Protein AF-A0A1B6KMF1-F1 (afdb_monomer_lite)

Structure (mmCIF, N/CA/C/O backbone):
data_AF-A0A1B6KMF1-F1
#
_entry.id   AF-A0A1B6KMF1-F1
#
loop_
_atom_site.group_PDB
_atom_site.id
_atom_site.type_symbol
_atom_site.label_atom_id
_atom_site.label_alt_id
_atom_site.label_comp_id
_atom_site.label_asym_id
_atom_site.label_entity_id
_atom_site.label_seq_id
_atom_site.pdbx_PDB_ins_code
_atom_site.Cartn_x
_atom_site.Cartn_y
_atom_site.Cartn_z
_atom_site.occupancy
_atom_site.B_iso_or_equiv
_atom_site.auth_seq_id
_atom_site.auth_comp_id
_atom_site.auth_asym_id
_atom_site.auth_atom_id
_atom_site.pdbx_PDB_model_num
ATOM 1 N N . VAL A 1 1 ? 32.351 -8.763 -18.873 1.00 31.25 1 VAL A N 1
ATOM 2 C CA . VAL A 1 1 ? 32.334 -8.676 -17.397 1.00 31.25 1 VAL A CA 1
ATOM 3 C C . VAL A 1 1 ? 31.159 -7.808 -16.990 1.00 31.25 1 VAL A C 1
ATOM 5 O O . VAL A 1 1 ? 31.191 -6.626 -17.305 1.00 31.25 1 VAL A O 1
ATOM 8 N N . PRO A 1 2 ? 30.086 -8.372 -16.421 1.00 36.06 2 PRO A N 1
ATOM 9 C CA . PRO A 1 2 ? 29.029 -7.570 -15.818 1.00 36.06 2 PRO A CA 1
ATOM 10 C C . PRO A 1 2 ? 29.584 -6.984 -14.517 1.00 36.06 2 PRO A C 1
ATOM 12 O O . PRO A 1 2 ? 29.980 -7.738 -13.633 1.00 36.06 2 PRO A O 1
ATOM 15 N N . GLY A 1 3 ? 29.716 -5.661 -14.474 1.00 36.88 3 GLY A N 1
ATOM 16 C CA . GLY A 1 3 ? 30.215 -4.925 -13.320 1.00 36.88 3 GLY A CA 1
ATOM 17 C C . GLY A 1 3 ? 29.083 -4.609 -12.353 1.00 36.88 3 GLY A C 1
ATOM 18 O O . GLY A 1 3 ? 28.141 -3.913 -12.716 1.00 36.88 3 GLY A O 1
ATOM 19 N N . ASP A 1 4 ? 29.199 -5.189 -11.165 1.00 42.03 4 ASP A N 1
ATOM 20 C CA . ASP A 1 4 ? 28.743 -4.750 -9.846 1.00 42.03 4 ASP A CA 1
ATOM 21 C C . ASP A 1 4 ? 27.770 -3.561 -9.799 1.00 42.03 4 ASP A C 1
ATOM 23 O O . ASP A 1 4 ? 28.150 -2.395 -9.920 1.00 42.03 4 ASP A O 1
ATOM 27 N N . GLY A 1 5 ? 26.503 -3.878 -9.516 1.00 47.50 5 GLY A N 1
ATOM 28 C CA . GLY A 1 5 ? 25.451 -2.925 -9.166 1.00 47.50 5 GLY A CA 1
ATOM 29 C C . GLY A 1 5 ? 25.690 -2.268 -7.806 1.00 47.50 5 GLY A C 1
ATOM 30 O O . GLY A 1 5 ? 24.985 -2.554 -6.838 1.00 47.50 5 GLY A O 1
ATOM 31 N N . GLN A 1 6 ? 26.681 -1.381 -7.718 1.00 40.12 6 GLN A N 1
ATOM 32 C CA . GLN A 1 6 ? 26.845 -0.534 -6.543 1.00 40.12 6 GLN A CA 1
ATOM 33 C C . GLN A 1 6 ? 25.711 0.487 -6.472 1.00 40.12 6 GLN A C 1
ATOM 35 O O . GLN A 1 6 ? 25.529 1.329 -7.351 1.00 40.12 6 GLN A O 1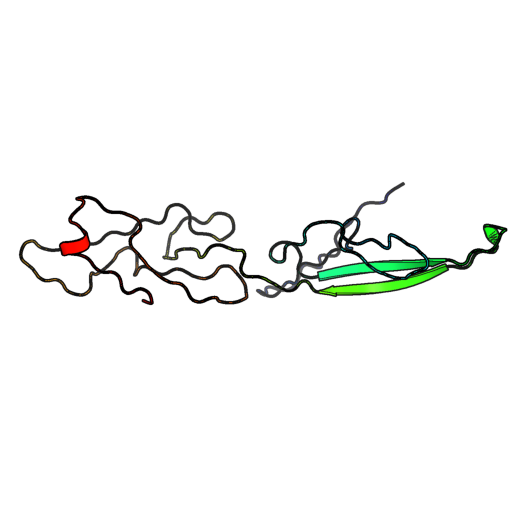
ATOM 40 N N . GLY A 1 7 ? 24.942 0.361 -5.392 1.00 44.56 7 GLY A N 1
ATOM 41 C CA . GLY A 1 7 ? 23.792 1.184 -5.085 1.00 44.56 7 GLY A CA 1
ATOM 42 C C . GLY A 1 7 ? 24.141 2.663 -4.993 1.00 44.56 7 GLY A C 1
ATOM 43 O O . GLY A 1 7 ? 25.006 3.082 -4.226 1.00 44.56 7 GLY A O 1
ATOM 44 N N . LEU A 1 8 ? 23.377 3.469 -5.722 1.00 47.41 8 LEU A N 1
ATOM 45 C CA . LEU A 1 8 ? 23.278 4.903 -5.492 1.00 47.41 8 LEU A CA 1
ATOM 46 C C . LEU A 1 8 ? 22.212 5.149 -4.420 1.00 47.41 8 LEU A C 1
ATOM 48 O O . LEU A 1 8 ? 21.114 5.624 -4.691 1.00 47.41 8 LEU A O 1
ATOM 52 N N . GLY A 1 9 ? 22.538 4.768 -3.186 1.00 42.69 9 GLY A N 1
ATOM 53 C CA . GLY A 1 9 ? 21.818 5.187 -1.992 1.00 42.69 9 GLY A CA 1
ATOM 54 C C . GLY A 1 9 ? 22.674 6.183 -1.228 1.00 42.69 9 GLY A C 1
ATOM 55 O O . GLY A 1 9 ? 23.453 5.779 -0.372 1.00 42.69 9 GLY A O 1
ATOM 56 N N . THR A 1 10 ? 22.558 7.475 -1.534 1.00 44.16 10 THR A N 1
ATOM 57 C CA . THR A 1 10 ? 23.100 8.519 -0.660 1.00 44.16 10 THR A CA 1
ATOM 58 C C . THR A 1 10 ? 22.247 8.551 0.602 1.00 44.16 10 THR A C 1
ATOM 60 O O . THR A 1 10 ? 21.119 9.044 0.589 1.00 44.16 10 THR A O 1
ATOM 63 N N . ASP A 1 11 ? 22.762 7.963 1.675 1.00 58.12 11 ASP A N 1
ATOM 64 C CA . ASP A 1 11 ? 22.269 8.208 3.022 1.00 58.12 11 ASP A CA 1
ATOM 65 C C . ASP A 1 11 ? 22.582 9.664 3.381 1.00 58.12 11 ASP A C 1
ATOM 67 O O . ASP A 1 11 ? 23.723 10.081 3.192 1.00 58.12 11 ASP A O 1
ATOM 71 N N . GLN A 1 12 ? 21.552 10.419 3.785 1.00 46.66 12 GLN A N 1
ATOM 72 C CA . GLN A 1 12 ? 21.532 11.607 4.663 1.00 46.66 12 GLN A CA 1
ATOM 73 C C . GLN A 1 12 ? 20.174 12.310 4.480 1.00 46.66 12 GLN A C 1
ATOM 75 O O . GLN A 1 12 ? 20.020 13.241 3.690 1.00 46.66 12 GLN A O 1
ATOM 80 N N . GLY A 1 13 ? 19.161 11.833 5.208 1.00 37.19 13 GLY A N 1
ATOM 81 C CA . GLY A 1 13 ? 17.847 12.470 5.267 1.00 37.19 13 GLY A CA 1
ATOM 82 C C . GLY A 1 13 ? 16.817 11.592 5.964 1.00 37.19 13 GLY A C 1
ATOM 83 O O . GLY A 1 13 ? 16.180 10.754 5.335 1.00 37.19 13 GLY A O 1
ATOM 84 N N . VAL A 1 14 ? 16.641 11.792 7.271 1.00 50.12 14 VAL A N 1
ATOM 85 C CA . VAL A 1 14 ? 15.507 11.251 8.030 1.00 50.12 14 VAL A CA 1
ATOM 86 C C . VAL A 1 14 ? 14.227 11.850 7.441 1.00 50.12 14 VAL A C 1
ATOM 88 O O . VAL A 1 14 ? 13.897 13.005 7.695 1.00 50.12 14 VAL A O 1
ATOM 91 N N . GLY A 1 15 ? 13.525 11.083 6.610 1.00 38.81 15 GLY A N 1
ATOM 92 C CA . GLY A 1 15 ? 12.264 11.486 6.001 1.00 38.81 15 GLY A CA 1
ATOM 93 C C . GLY A 1 15 ? 11.501 10.266 5.500 1.00 38.81 15 GLY A C 1
ATOM 94 O O . GLY A 1 15 ? 12.041 9.463 4.746 1.00 38.81 15 GLY A O 1
ATOM 95 N N . ARG A 1 16 ? 10.232 10.143 5.905 1.00 50.06 16 ARG A N 1
ATOM 96 C CA . ARG A 1 16 ? 9.245 9.120 5.495 1.00 50.06 16 ARG A CA 1
ATOM 97 C C . ARG A 1 16 ? 8.864 9.185 3.998 1.00 50.06 16 ARG A C 1
ATOM 99 O O . ARG A 1 16 ? 7.727 8.929 3.644 1.00 50.06 16 ARG A O 1
ATOM 106 N N . ASN A 1 17 ? 9.779 9.598 3.124 1.00 50.56 17 ASN A N 1
ATOM 107 C CA . ASN A 1 17 ? 9.478 9.923 1.729 1.00 50.56 17 ASN A CA 1
ATOM 108 C C . ASN A 1 17 ? 10.595 9.492 0.769 1.00 50.56 17 ASN A C 1
ATOM 110 O O . ASN A 1 17 ? 10.898 10.167 -0.218 1.00 50.56 17 ASN A O 1
ATOM 114 N N . ARG A 1 18 ? 11.279 8.392 1.093 1.00 70.75 18 ARG A N 1
ATOM 115 C CA . ARG A 1 18 ? 12.334 7.856 0.238 1.00 70.75 18 ARG A CA 1
ATOM 116 C C . ARG A 1 18 ? 11.688 7.019 -0.862 1.00 70.75 18 ARG A C 1
ATOM 118 O O . ARG A 1 18 ? 11.227 5.920 -0.599 1.00 70.75 18 ARG A O 1
ATOM 125 N N . ILE A 1 19 ? 11.669 7.561 -2.080 1.00 83.88 19 ILE A N 1
ATOM 126 C CA . ILE A 1 19 ? 11.220 6.823 -3.263 1.00 83.88 19 ILE A CA 1
ATOM 127 C C . ILE A 1 19 ? 12.234 5.717 -3.561 1.00 83.88 19 ILE A C 1
ATOM 129 O O . ILE A 1 19 ? 13.420 6.009 -3.749 1.00 83.88 19 ILE A O 1
ATOM 133 N N . ASN A 1 20 ? 11.779 4.469 -3.641 1.00 92.62 20 ASN A N 1
ATOM 134 C CA . ASN A 1 20 ? 12.622 3.353 -4.069 1.00 92.62 20 ASN A CA 1
ATOM 135 C C . ASN A 1 20 ? 12.793 3.377 -5.596 1.00 92.62 20 ASN A C 1
ATOM 137 O O . ASN A 1 20 ? 11.813 3.298 -6.339 1.00 92.62 20 ASN A O 1
ATOM 141 N N . VAL A 1 21 ? 14.044 3.510 -6.060 1.00 93.50 21 VAL A N 1
ATOM 142 C CA . VAL A 1 21 ? 14.396 3.655 -7.483 1.00 93.50 21 VAL A CA 1
ATOM 143 C C . VAL A 1 21 ? 15.293 2.505 -7.953 1.00 93.50 21 VAL A C 1
ATOM 145 O O . VAL A 1 21 ? 16.270 2.186 -7.277 1.00 93.50 21 VAL A O 1
ATOM 148 N N . ALA A 1 22 ? 15.013 1.931 -9.128 1.00 94.44 22 ALA A N 1
ATOM 149 C CA . ALA A 1 22 ? 15.838 0.894 -9.769 1.00 94.44 22 ALA A CA 1
ATOM 150 C C . ALA A 1 22 ? 16.079 1.155 -11.274 1.00 94.44 22 ALA A C 1
ATOM 152 O O . ALA A 1 22 ? 15.465 2.035 -11.869 1.00 94.44 22 ALA A O 1
ATOM 153 N N . ASP A 1 23 ? 16.973 0.397 -11.917 1.00 92.50 23 ASP A N 1
ATOM 154 C CA . ASP A 1 23 ? 17.354 0.564 -13.338 1.00 92.50 23 ASP A CA 1
ATOM 155 C C . ASP A 1 23 ? 16.384 -0.100 -14.342 1.00 92.50 23 ASP A C 1
ATOM 157 O O . ASP A 1 23 ? 16.413 0.175 -15.542 1.00 92.50 23 ASP A O 1
ATOM 161 N N . GLY A 1 24 ? 15.502 -0.975 -13.855 1.00 91.75 24 GLY A N 1
ATOM 162 C CA . GLY A 1 24 ? 14.481 -1.664 -14.649 1.00 91.75 24 GLY A CA 1
ATOM 163 C C . GLY A 1 24 ? 15.018 -2.821 -15.487 1.00 91.75 24 GLY A C 1
ATOM 164 O O . GLY A 1 24 ? 14.288 -3.341 -16.341 1.00 91.75 24 GLY A O 1
ATOM 165 N N . ALA A 1 25 ? 16.259 -3.258 -15.248 1.00 91.38 25 ALA A N 1
ATOM 166 C CA . ALA A 1 25 ? 16.869 -4.368 -15.967 1.00 91.38 25 ALA A CA 1
ATOM 167 C C . ALA A 1 25 ? 16.017 -5.643 -15.832 1.00 91.38 25 ALA A C 1
ATOM 169 O O . ALA A 1 25 ? 15.749 -6.140 -14.740 1.00 91.38 25 ALA A O 1
ATOM 170 N N . GLY A 1 26 ? 15.551 -6.173 -16.967 1.00 91.94 26 GLY A N 1
ATOM 171 C CA . GLY A 1 26 ? 14.706 -7.370 -17.019 1.00 91.94 26 GLY A CA 1
ATOM 172 C C . GLY A 1 26 ? 13.226 -7.159 -16.672 1.00 91.94 26 GLY A C 1
ATOM 173 O O . GLY A 1 26 ? 12.449 -8.094 -16.876 1.00 91.94 26 GLY A O 1
ATOM 174 N N . PHE A 1 27 ? 12.827 -5.970 -16.205 1.00 96.44 27 PHE A N 1
ATOM 175 C CA . PHE A 1 27 ? 11.426 -5.580 -15.983 1.00 96.44 27 PHE A CA 1
ATOM 176 C C . PHE A 1 27 ? 10.795 -4.952 -17.222 1.00 96.44 27 PHE A C 1
ATOM 178 O O . PHE A 1 27 ? 9.608 -5.148 -17.465 1.00 96.44 27 PHE A O 1
ATOM 185 N N . PHE A 1 28 ? 11.589 -4.248 -18.029 1.00 96.69 28 PHE A N 1
ATOM 186 C CA . PHE A 1 28 ? 11.136 -3.603 -19.259 1.00 96.69 28 PHE A CA 1
ATOM 187 C C . PHE A 1 28 ? 11.897 -4.142 -20.467 1.00 96.69 28 PHE A C 1
ATOM 189 O O . PHE A 1 28 ? 13.074 -4.494 -20.374 1.00 96.69 28 PHE A O 1
ATOM 196 N N . ALA A 1 29 ? 11.220 -4.202 -21.610 1.00 94.75 29 ALA A N 1
ATOM 197 C CA . ALA A 1 29 ? 11.790 -4.676 -22.866 1.00 94.75 29 ALA A CA 1
ATOM 198 C C . ALA A 1 29 ? 11.253 -3.883 -24.061 1.00 94.75 29 ALA A C 1
ATOM 200 O O . ALA A 1 29 ? 10.152 -3.344 -24.015 1.00 94.75 29 ALA A O 1
ATOM 201 N N . ILE A 1 30 ? 12.023 -3.856 -25.151 1.00 93.44 30 ILE A N 1
ATOM 202 C CA . ILE A 1 30 ? 11.558 -3.437 -26.478 1.00 93.44 30 ILE A CA 1
ATOM 203 C C . ILE A 1 30 ? 11.666 -4.667 -27.378 1.00 93.44 30 ILE A C 1
ATOM 205 O O . ILE A 1 30 ? 12.729 -4.955 -27.929 1.00 93.44 30 ILE A O 1
ATOM 209 N N . ASN A 1 31 ? 10.575 -5.427 -27.490 1.00 89.75 31 ASN A N 1
ATOM 210 C CA . ASN A 1 31 ? 10.586 -6.735 -28.163 1.00 89.75 31 ASN A CA 1
ATOM 211 C C . ASN A 1 31 ? 10.848 -6.624 -29.668 1.00 89.75 31 ASN A C 1
ATOM 213 O O . ASN A 1 31 ? 11.463 -7.500 -30.272 1.00 89.75 31 ASN A O 1
ATOM 217 N N . LEU A 1 32 ? 10.392 -5.529 -30.278 1.00 89.12 32 LEU A N 1
ATOM 218 C CA . LEU A 1 32 ? 10.578 -5.239 -31.693 1.00 89.12 32 LEU A CA 1
ATOM 219 C C . LEU A 1 32 ? 11.371 -3.927 -31.814 1.00 89.12 32 LEU A C 1
ATOM 221 O O . LEU A 1 32 ? 10.776 -2.852 -31.719 1.00 89.12 32 LEU A O 1
ATOM 225 N N . PRO A 1 33 ? 12.703 -3.983 -32.050 1.00 82.50 33 PRO A N 1
ATOM 226 C CA . PRO A 1 33 ? 13.613 -2.828 -31.967 1.00 82.50 33 PRO A CA 1
ATOM 227 C C . PRO A 1 33 ? 13.272 -1.644 -32.882 1.00 82.50 33 PRO A C 1
ATOM 229 O O . PRO A 1 33 ? 13.827 -0.564 -32.735 1.00 82.50 33 PRO A O 1
ATOM 232 N N . HIS A 1 34 ? 12.386 -1.850 -33.855 1.00 84.81 34 HIS A N 1
ATOM 233 C CA . HIS A 1 34 ? 11.938 -0.835 -34.808 1.00 84.81 34 HIS A CA 1
ATOM 234 C C . HIS A 1 34 ? 10.649 -0.125 -34.433 1.00 84.81 34 HIS A C 1
ATOM 236 O O . HIS A 1 34 ? 10.307 0.873 -35.057 1.00 84.81 34 HIS A O 1
ATOM 242 N N . GLN A 1 35 ? 9.901 -0.678 -33.486 1.00 88.19 35 GLN A N 1
ATOM 243 C CA . GLN A 1 35 ? 8.580 -0.171 -33.138 1.00 88.19 35 GLN A CA 1
ATOM 244 C C . GLN A 1 35 ? 8.647 0.804 -31.964 1.00 88.19 35 GLN A C 1
ATOM 246 O O . GLN A 1 35 ? 7.704 1.553 -31.749 1.00 88.19 35 GLN A O 1
ATOM 251 N N . GLY A 1 36 ? 9.749 0.792 -31.201 1.00 86.12 36 GLY A N 1
ATOM 252 C CA . GLY A 1 36 ? 9.930 1.657 -30.032 1.00 86.12 36 GLY A CA 1
ATOM 253 C C . GLY A 1 36 ? 8.945 1.376 -28.892 1.00 86.12 36 GLY A C 1
ATOM 254 O O . GLY A 1 36 ? 8.894 2.138 -27.932 1.00 86.12 36 GLY A O 1
ATOM 255 N N . GLN A 1 37 ? 8.161 0.298 -28.984 1.00 94.25 37 GLN A N 1
ATOM 256 C CA . GLN A 1 37 ? 7.188 -0.070 -27.968 1.00 94.25 37 GLN A CA 1
ATOM 257 C C . GLN A 1 37 ? 7.900 -0.704 -26.774 1.00 94.25 37 GLN A C 1
ATOM 259 O O . GLN A 1 37 ? 8.500 -1.773 -26.895 1.00 94.25 37 GLN A O 1
ATOM 264 N N . VAL A 1 38 ? 7.807 -0.039 -25.624 1.00 94.25 38 VAL A N 1
ATOM 265 C CA . VAL A 1 38 ? 8.267 -0.569 -24.341 1.00 94.25 38 VAL A CA 1
ATOM 266 C C . VAL A 1 38 ? 7.161 -1.433 -23.747 1.00 94.25 38 VAL A C 1
ATOM 268 O O . VAL A 1 38 ? 6.012 -1.008 -23.652 1.00 94.25 38 VAL A O 1
ATOM 271 N N . THR A 1 39 ? 7.509 -2.647 -23.344 1.00 95.44 39 THR A N 1
ATOM 272 C CA . THR A 1 39 ? 6.611 -3.598 -22.690 1.00 95.44 39 THR A CA 1
ATOM 273 C C . THR A 1 39 ? 7.117 -3.929 -21.297 1.00 95.44 39 THR A C 1
ATOM 275 O O . THR A 1 39 ? 8.326 -4.040 -21.086 1.00 95.44 39 THR A O 1
ATOM 278 N N . VAL A 1 40 ? 6.188 -4.156 -20.374 1.00 96.62 40 VAL A N 1
ATOM 279 C CA . VAL A 1 40 ? 6.474 -4.735 -19.062 1.00 96.62 40 VAL A CA 1
ATOM 280 C C . VAL A 1 40 ? 6.651 -6.245 -19.233 1.00 96.62 40 VAL A C 1
ATOM 282 O O . VAL A 1 40 ? 5.811 -6.906 -19.835 1.00 96.62 40 VAL A O 1
ATOM 285 N N . ASN A 1 41 ? 7.765 -6.780 -18.747 1.00 95.25 41 ASN A N 1
ATOM 286 C CA . ASN A 1 41 ? 8.166 -8.178 -18.917 1.00 95.25 41 ASN A CA 1
ATOM 287 C C . ASN A 1 41 ? 8.095 -8.986 -17.605 1.00 95.25 41 ASN A C 1
ATOM 289 O O . ASN A 1 41 ? 8.270 -10.203 -17.615 1.00 95.25 41 ASN A O 1
ATOM 293 N N . ARG A 1 42 ? 7.875 -8.315 -16.467 1.00 94.94 42 ARG A N 1
ATOM 294 C CA . ARG A 1 42 ? 7.732 -8.901 -15.123 1.00 94.94 42 ARG A CA 1
ATOM 295 C C . ARG A 1 42 ? 6.702 -8.112 -14.322 1.00 94.94 42 ARG A C 1
ATOM 297 O O . ARG A 1 42 ? 6.523 -6.930 -14.597 1.00 94.94 42 ARG A O 1
ATOM 304 N N . SER A 1 43 ? 6.069 -8.747 -13.337 1.00 95.44 43 SER A N 1
ATOM 305 C CA . SER A 1 43 ? 5.186 -8.047 -12.401 1.00 95.44 43 SER A CA 1
ATOM 306 C C . SER A 1 43 ? 5.928 -6.902 -11.709 1.00 95.44 43 SER A C 1
ATOM 308 O O . SER A 1 43 ? 7.121 -7.006 -11.410 1.00 95.44 43 SER A O 1
ATOM 310 N N . LEU A 1 44 ? 5.210 -5.804 -11.514 1.00 96.38 44 LEU A N 1
ATOM 311 C CA . LEU A 1 44 ? 5.665 -4.612 -10.812 1.00 96.38 44 LEU A CA 1
ATOM 312 C C . LEU A 1 44 ? 4.967 -4.598 -9.452 1.00 96.38 44 LEU A C 1
ATOM 314 O O . LEU A 1 44 ? 3.885 -5.161 -9.329 1.00 96.38 44 LEU A O 1
ATOM 318 N N . ASP A 1 45 ? 5.622 -4.009 -8.466 1.00 94.75 45 ASP A N 1
ATOM 319 C CA . ASP A 1 45 ? 5.236 -4.041 -7.056 1.00 94.75 45 ASP A CA 1
ATOM 320 C C . ASP A 1 45 ? 5.638 -2.673 -6.485 1.00 94.75 45 ASP A C 1
ATOM 322 O O . ASP A 1 45 ? 6.819 -2.292 -6.574 1.00 94.75 45 ASP A O 1
ATOM 326 N N . TYR A 1 46 ? 4.644 -1.894 -6.050 1.00 95.69 46 TYR A N 1
ATOM 327 C CA . TYR A 1 46 ? 4.824 -0.499 -5.651 1.00 95.69 46 TYR A CA 1
ATOM 328 C C . TYR A 1 46 ? 5.582 -0.406 -4.324 1.00 95.69 46 TYR A C 1
ATOM 330 O O . TYR A 1 46 ? 6.547 0.366 -4.226 1.00 95.69 46 TYR A O 1
ATOM 338 N N . GLU A 1 47 ? 5.238 -1.266 -3.370 1.00 93.12 47 GLU A N 1
ATOM 339 C CA . GLU A 1 47 ? 5.819 -1.407 -2.029 1.00 93.12 47 GLU A CA 1
ATOM 340 C C . GLU A 1 47 ? 7.320 -1.668 -2.149 1.00 93.12 47 GLU A C 1
ATOM 342 O O . GLU A 1 47 ? 8.146 -1.155 -1.381 1.00 93.12 47 GLU A O 1
ATOM 347 N N . ARG A 1 48 ? 7.707 -2.420 -3.183 1.00 93.06 48 ARG A N 1
ATOM 348 C CA . ARG A 1 48 ? 9.105 -2.726 -3.471 1.00 93.06 48 ARG A CA 1
ATOM 349 C C . ARG A 1 48 ? 9.814 -1.663 -4.300 1.00 93.06 48 ARG A C 1
ATOM 351 O O . ARG A 1 48 ? 10.984 -1.362 -4.035 1.00 93.06 48 ARG A O 1
ATOM 358 N N . THR A 1 49 ? 9.221 -1.147 -5.375 1.00 95.62 49 THR A N 1
ATOM 359 C CA . THR A 1 49 ? 9.893 -0.197 -6.281 1.00 95.62 49 THR A CA 1
ATOM 360 C C . THR A 1 49 ? 8.915 0.775 -6.928 1.00 95.62 49 THR A C 1
ATOM 362 O O . THR A 1 49 ? 8.195 0.452 -7.864 1.00 95.62 49 THR A O 1
ATOM 365 N N . GLN A 1 50 ? 9.004 2.036 -6.516 1.00 96.25 50 GLN A N 1
ATOM 366 C CA . GLN A 1 50 ? 8.084 3.094 -6.937 1.00 96.25 50 GLN A CA 1
ATOM 367 C C . GLN A 1 50 ? 8.521 3.788 -8.236 1.00 96.25 50 GLN A C 1
ATOM 369 O O . GLN A 1 50 ? 7.729 4.475 -8.890 1.00 96.25 50 GLN A O 1
ATOM 374 N N . ARG A 1 51 ? 9.793 3.652 -8.634 1.00 97.38 51 ARG A N 1
ATOM 375 C CA . ARG A 1 51 ? 10.317 4.270 -9.858 1.00 97.38 51 ARG A CA 1
ATOM 376 C C . ARG A 1 51 ? 11.405 3.434 -10.517 1.00 97.38 51 ARG A C 1
ATOM 378 O O . ARG A 1 51 ? 12.319 2.946 -9.863 1.00 97.38 51 ARG A O 1
ATOM 385 N N . TYR A 1 52 ? 11.375 3.389 -11.842 1.00 97.50 52 TYR A N 1
ATOM 386 C CA . TYR A 1 52 ? 12.457 2.848 -12.653 1.00 97.50 52 TYR A CA 1
ATOM 387 C C . TYR A 1 52 ? 13.067 3.915 -13.566 1.00 97.50 52 TYR A C 1
ATOM 389 O O . TYR A 1 52 ? 12.354 4.733 -14.148 1.00 97.50 52 TYR A O 1
ATOM 397 N N . LEU A 1 53 ? 14.392 3.899 -13.695 1.00 96.69 53 LEU A N 1
ATOM 398 C CA . LEU A 1 53 ? 15.171 4.735 -14.609 1.00 96.69 53 LEU A CA 1
ATOM 399 C C . LEU A 1 53 ? 15.799 3.844 -15.681 1.00 96.69 53 LEU A C 1
ATOM 401 O O . LEU A 1 53 ? 16.920 3.361 -15.538 1.00 96.69 53 LEU A O 1
ATOM 405 N N . VAL A 1 54 ? 15.056 3.617 -16.760 1.00 96.06 54 VAL A N 1
ATOM 406 C CA . VAL A 1 54 ? 15.434 2.676 -17.816 1.00 96.06 54 VAL A CA 1
ATOM 407 C C . VAL A 1 54 ? 16.318 3.376 -18.840 1.00 96.06 54 VAL A C 1
ATOM 409 O O . VAL A 1 54 ? 15.896 4.335 -19.484 1.00 96.06 54 VAL A O 1
ATOM 412 N N . THR A 1 55 ? 17.540 2.883 -19.031 1.00 95.00 55 THR A N 1
ATOM 413 C CA . THR A 1 55 ? 18.418 3.382 -20.099 1.00 95.00 55 THR A CA 1
ATOM 414 C C . THR A 1 55 ? 18.028 2.751 -21.431 1.00 95.00 55 THR A C 1
ATOM 416 O O . THR A 1 55 ? 18.060 1.532 -21.593 1.00 95.00 55 THR A O 1
ATOM 419 N N . VAL A 1 56 ? 17.691 3.589 -22.406 1.00 93.94 56 VAL A N 1
ATOM 420 C CA . VAL A 1 56 ? 17.363 3.189 -23.775 1.00 93.94 56 VAL A CA 1
ATOM 421 C C . VAL A 1 56 ? 18.536 3.542 -24.679 1.00 93.94 56 VAL A C 1
ATOM 423 O O . VAL A 1 56 ? 19.013 4.675 -24.671 1.00 93.94 56 VAL A O 1
ATOM 426 N N . VAL A 1 57 ? 18.988 2.573 -25.475 1.00 94.25 57 VAL A N 1
ATOM 427 C CA . VAL A 1 57 ? 20.062 2.751 -26.459 1.00 94.25 57 VAL A CA 1
ATOM 428 C C . VAL A 1 57 ? 19.476 2.620 -27.858 1.00 94.25 57 VAL A C 1
ATOM 430 O O . VAL A 1 57 ? 18.845 1.613 -28.178 1.00 94.25 57 VAL A O 1
ATOM 433 N N . ALA A 1 58 ? 19.707 3.621 -28.701 1.00 93.50 58 ALA A N 1
ATOM 434 C CA . ALA A 1 58 ? 19.414 3.557 -30.125 1.00 93.50 58 ALA A CA 1
ATOM 435 C C . ALA A 1 58 ? 20.730 3.450 -30.898 1.00 93.50 58 ALA A C 1
ATOM 437 O O . ALA A 1 58 ? 21.616 4.281 -30.717 1.00 93.50 58 ALA A O 1
ATOM 438 N N . THR A 1 59 ? 20.841 2.447 -31.768 1.00 93.56 59 THR A N 1
ATOM 439 C CA . THR A 1 59 ? 22.024 2.208 -32.608 1.00 93.56 59 THR A CA 1
ATOM 440 C C . THR A 1 59 ? 21.590 2.093 -34.061 1.00 93.56 59 THR A C 1
ATOM 442 O O . THR A 1 59 ? 20.596 1.421 -34.359 1.00 93.56 59 THR A O 1
ATOM 445 N N . ASP A 1 60 ? 22.319 2.734 -34.972 1.00 93.25 60 ASP A N 1
ATOM 446 C CA . ASP A 1 60 ? 22.060 2.582 -36.402 1.00 93.25 60 ASP A CA 1
ATOM 447 C C . ASP A 1 60 ? 22.425 1.173 -36.918 1.00 93.25 60 ASP A C 1
ATOM 449 O O . ASP A 1 60 ? 22.886 0.286 -36.190 1.00 93.25 60 ASP A O 1
ATOM 453 N N . ARG A 1 61 ? 22.165 0.942 -38.209 1.00 91.56 61 ARG A N 1
ATOM 454 C CA . ARG A 1 61 ? 22.364 -0.356 -38.869 1.00 91.56 6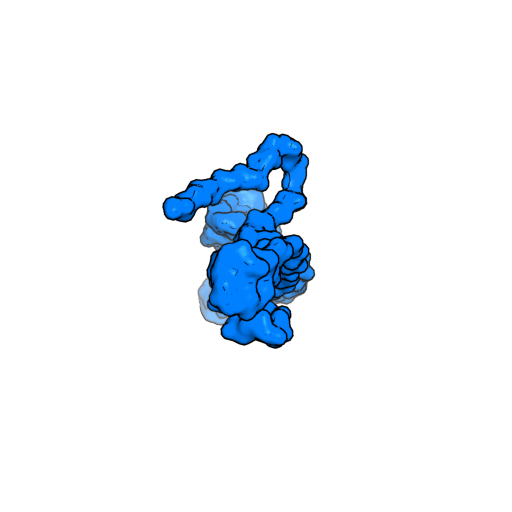1 ARG A CA 1
ATOM 455 C C . ARG A 1 61 ? 23.405 -0.316 -39.977 1.00 91.56 61 ARG A C 1
ATOM 457 O O . ARG A 1 61 ? 23.237 -1.010 -40.984 1.00 91.56 61 ARG A O 1
ATOM 464 N N . ALA A 1 62 ? 24.474 0.465 -39.815 1.00 94.25 62 ALA A N 1
ATOM 465 C CA . ALA A 1 62 ? 25.598 0.408 -40.745 1.00 94.25 62 ALA A CA 1
ATOM 466 C C . ALA A 1 62 ? 26.095 -1.044 -40.904 1.00 94.25 62 ALA A C 1
ATOM 468 O O . ALA A 1 62 ? 26.155 -1.822 -39.938 1.00 94.25 62 ALA A O 1
ATOM 469 N N . ARG A 1 63 ? 26.405 -1.432 -42.152 1.00 93.31 63 ARG A N 1
ATOM 470 C CA . ARG A 1 63 ? 26.858 -2.797 -42.484 1.00 93.31 63 ARG A CA 1
ATOM 471 C C . ARG A 1 63 ? 28.165 -3.119 -41.769 1.00 93.31 63 ARG A C 1
ATOM 473 O O . ARG A 1 63 ? 28.305 -4.205 -41.213 1.00 93.31 63 ARG A O 1
ATOM 480 N N . ASN A 1 64 ? 29.089 -2.164 -41.769 1.00 95.38 64 ASN A N 1
ATOM 481 C CA . ASN A 1 64 ? 30.315 -2.253 -41.005 1.00 95.38 64 ASN A CA 1
ATOM 482 C C . ASN A 1 64 ? 30.038 -1.876 -39.544 1.00 95.38 64 ASN A C 1
ATOM 484 O O . ASN A 1 64 ? 29.519 -0.799 -39.257 1.00 95.38 64 ASN A O 1
ATOM 488 N N . HIS A 1 65 ? 30.381 -2.764 -38.613 1.00 90.75 65 HIS A N 1
ATOM 489 C CA . HIS A 1 65 ? 30.142 -2.539 -37.188 1.00 90.75 65 HIS A CA 1
ATOM 490 C C . HIS A 1 65 ? 30.919 -1.334 -36.642 1.00 90.75 65 HIS A C 1
ATOM 492 O O . HIS A 1 65 ? 30.421 -0.672 -35.737 1.00 90.75 65 HIS A O 1
ATOM 498 N N . SER A 1 66 ? 32.097 -1.027 -37.197 1.00 93.94 66 SER A N 1
ATOM 499 C CA . SER A 1 66 ? 32.911 0.116 -36.761 1.00 93.94 66 SER A CA 1
ATOM 500 C C . SER A 1 66 ? 32.350 1.475 -37.184 1.00 93.94 66 SER A C 1
ATOM 502 O O . SER A 1 66 ? 32.815 2.496 -36.695 1.00 93.94 66 SER A O 1
ATOM 504 N N . GLU A 1 67 ? 31.387 1.499 -38.106 1.00 95.19 67 GLU A N 1
ATOM 505 C CA . GLU A 1 67 ? 30.745 2.721 -38.610 1.00 95.19 67 GLU A CA 1
ATOM 506 C C . GLU A 1 67 ? 29.402 3.002 -37.926 1.00 95.19 67 GLU A C 1
ATOM 508 O O . GLU A 1 67 ? 28.755 3.995 -38.245 1.00 95.19 67 GLU A O 1
ATOM 513 N N . ARG A 1 68 ? 28.959 2.129 -37.010 1.00 95.19 68 ARG A N 1
ATOM 514 C CA . ARG A 1 68 ? 27.680 2.307 -36.322 1.00 95.19 68 ARG A CA 1
ATOM 515 C C . ARG A 1 68 ? 27.772 3.397 -35.269 1.00 95.19 68 ARG A C 1
ATOM 517 O O . ARG A 1 68 ? 28.643 3.352 -34.400 1.00 95.19 68 ARG A O 1
ATOM 524 N N . PHE A 1 69 ? 26.803 4.299 -35.274 1.00 96.56 69 PHE A N 1
ATOM 525 C CA . PHE A 1 69 ? 26.595 5.269 -34.210 1.00 96.56 69 PHE A CA 1
ATOM 526 C C . PHE A 1 69 ? 25.527 4.794 -33.228 1.00 96.56 69 PHE A C 1
ATOM 528 O O . PHE A 1 69 ? 24.544 4.149 -33.604 1.00 96.56 69 PHE A O 1
ATOM 535 N N . SER A 1 70 ? 25.716 5.145 -31.956 1.00 96.31 70 SER A N 1
ATOM 536 C CA . SER A 1 70 ? 24.746 4.912 -30.889 1.00 96.31 70 SER A CA 1
ATOM 537 C C . SER A 1 70 ? 24.484 6.180 -30.087 1.00 96.31 70 SER A C 1
ATOM 539 O O . SER A 1 70 ? 25.396 6.974 -29.858 1.00 96.31 70 SER A O 1
ATOM 541 N N . THR A 1 71 ? 23.258 6.334 -29.603 1.00 96.56 71 THR A N 1
ATOM 542 C CA . THR A 1 71 ? 22.856 7.379 -28.658 1.00 96.56 71 THR A CA 1
ATOM 543 C C . THR A 1 71 ? 22.039 6.771 -27.523 1.00 96.56 71 THR A C 1
ATOM 545 O O . THR A 1 71 ? 21.429 5.711 -27.690 1.00 96.56 71 THR A O 1
ATOM 548 N N . THR A 1 72 ? 22.046 7.418 -26.360 1.00 97.00 72 THR A N 1
ATOM 549 C CA . THR A 1 72 ? 21.361 6.943 -25.158 1.00 97.00 72 THR A CA 1
ATOM 550 C 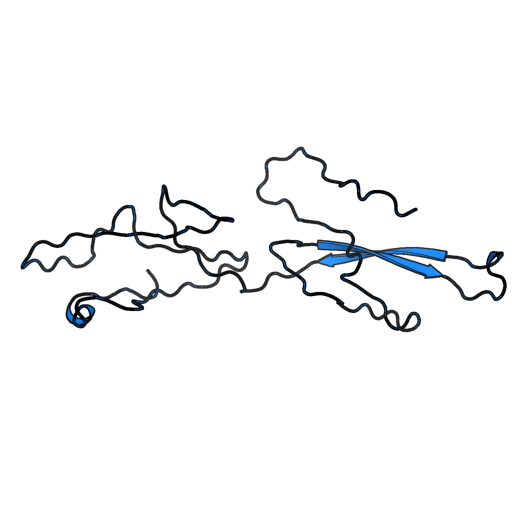C . THR A 1 72 ? 20.395 7.989 -24.621 1.00 97.00 72 THR A C 1
ATOM 552 O O . THR A 1 72 ? 20.601 9.193 -24.768 1.00 97.00 72 THR A O 1
ATOM 555 N N . THR A 1 73 ? 19.321 7.522 -23.993 1.00 95.94 73 THR A N 1
ATOM 556 C CA . THR A 1 73 ? 18.382 8.358 -23.241 1.00 95.94 73 THR A CA 1
ATOM 557 C C . THR A 1 73 ? 17.839 7.591 -22.037 1.00 95.94 73 THR A C 1
ATOM 559 O O . THR A 1 73 ? 17.933 6.363 -21.992 1.00 95.94 73 THR A O 1
ATOM 562 N N . THR A 1 74 ? 17.262 8.302 -21.072 1.00 96.81 74 THR A N 1
ATOM 563 C CA . THR A 1 74 ? 16.682 7.714 -19.859 1.00 96.81 74 THR A CA 1
ATOM 564 C C . THR A 1 74 ? 15.166 7.855 -19.885 1.00 96.81 74 THR A C 1
ATOM 566 O O . THR A 1 74 ? 14.636 8.963 -19.951 1.00 96.81 74 THR A O 1
ATOM 569 N N . LEU A 1 75 ? 14.467 6.727 -19.793 1.00 95.94 75 LEU A N 1
ATOM 570 C CA . LEU A 1 75 ? 13.027 6.653 -19.593 1.00 95.94 75 LEU A CA 1
ATOM 571 C C . LEU A 1 75 ? 12.725 6.531 -18.096 1.00 95.94 75 LEU A C 1
ATOM 573 O O . LEU A 1 75 ? 13.073 5.535 -17.463 1.00 95.94 75 LEU A O 1
ATOM 577 N N . THR A 1 76 ? 12.033 7.525 -17.547 1.00 97.38 76 THR A N 1
ATOM 578 C CA . THR A 1 76 ? 11.502 7.462 -16.182 1.00 97.38 76 THR A CA 1
ATOM 579 C C . THR A 1 76 ? 10.139 6.781 -16.194 1.00 97.38 76 THR A C 1
ATOM 581 O O . THR A 1 76 ? 9.191 7.307 -16.776 1.00 97.38 76 THR A O 1
ATOM 584 N N . VAL A 1 77 ? 10.027 5.644 -15.514 1.00 97.44 77 VAL A N 1
ATOM 585 C CA . VAL A 1 77 ? 8.764 4.930 -15.300 1.00 97.44 77 VAL A CA 1
ATOM 586 C C . VAL A 1 77 ? 8.374 5.085 -13.834 1.00 97.44 77 VAL A C 1
ATOM 588 O O . VAL A 1 77 ? 9.089 4.610 -12.957 1.00 97.44 77 VAL A O 1
ATOM 591 N N . ASN A 1 78 ? 7.264 5.768 -13.554 1.00 96.75 78 ASN A N 1
ATOM 592 C CA . ASN A 1 78 ? 6.703 5.835 -12.203 1.00 96.75 78 ASN A CA 1
ATOM 593 C C . ASN A 1 78 ? 5.672 4.719 -12.048 1.00 96.75 78 ASN A C 1
ATOM 595 O O . ASN A 1 78 ? 4.786 4.596 -12.896 1.00 96.75 78 ASN A O 1
ATOM 599 N N . ILE A 1 79 ? 5.799 3.928 -10.987 1.00 96.56 79 ILE A N 1
ATOM 600 C CA . ILE A 1 79 ? 4.811 2.909 -10.645 1.00 96.56 79 ILE A CA 1
ATOM 601 C C . ILE A 1 79 ? 3.675 3.603 -9.908 1.00 96.56 79 ILE A C 1
ATOM 603 O O . ILE A 1 79 ? 3.905 4.475 -9.067 1.00 96.56 79 ILE A O 1
ATOM 607 N N . ARG A 1 80 ? 2.450 3.269 -10.298 1.00 95.12 80 ARG A N 1
ATOM 608 C CA . ARG A 1 80 ? 1.251 3.711 -9.604 1.00 95.12 80 ARG A CA 1
ATOM 609 C C . ARG A 1 80 ? 0.883 2.614 -8.618 1.00 95.12 80 ARG A C 1
ATOM 611 O O . ARG A 1 80 ? 0.870 1.457 -9.020 1.00 95.12 80 ARG A O 1
ATOM 618 N N . ASP A 1 81 ? 0.621 3.028 -7.392 1.00 94.56 81 ASP A N 1
ATOM 619 C CA . ASP A 1 81 ? 0.114 2.154 -6.347 1.00 94.56 81 ASP A CA 1
ATOM 620 C C . ASP A 1 81 ? -1.273 1.595 -6.706 1.00 94.56 81 ASP A C 1
ATOM 622 O O . ASP A 1 81 ? -2.003 2.231 -7.487 1.00 94.56 81 ASP A O 1
ATOM 626 N N . ASP A 1 82 ? -1.621 0.439 -6.155 1.00 94.19 82 ASP A N 1
ATOM 627 C CA . ASP A 1 82 ? -2.928 -0.212 -6.296 1.00 94.19 82 ASP A CA 1
ATOM 628 C C . ASP A 1 82 ? -3.384 -0.779 -4.941 1.00 94.19 82 ASP A C 1
ATOM 630 O O . ASP A 1 82 ? -2.597 -0.835 -4.010 1.00 94.19 82 ASP A O 1
ATOM 634 N N . ASP A 1 83 ? -4.661 -1.139 -4.817 1.00 94.25 83 ASP A N 1
ATOM 635 C CA . ASP A 1 83 ? -5.242 -1.679 -3.571 1.00 94.25 83 ASP A CA 1
ATOM 636 C C . ASP A 1 83 ? -4.916 -3.182 -3.449 1.00 94.25 83 ASP A C 1
ATOM 638 O O . ASP A 1 83 ? -5.743 -4.034 -3.802 1.00 94.25 83 ASP A O 1
ATOM 642 N N . ASP A 1 84 ? -3.673 -3.511 -3.083 1.00 93.94 84 ASP A N 1
ATOM 643 C CA . ASP A 1 84 ? -3.159 -4.887 -3.048 1.00 93.94 84 ASP A CA 1
ATOM 644 C C . ASP A 1 84 ? -2.527 -5.328 -1.718 1.00 93.94 84 ASP A C 1
ATOM 646 O O . ASP A 1 84 ? -2.188 -6.513 -1.577 1.00 93.94 84 ASP A O 1
ATOM 650 N N . GLN A 1 85 ? -2.455 -4.440 -0.721 1.00 93.31 85 GLN A N 1
ATOM 651 C CA . GLN A 1 85 ? -2.092 -4.799 0.645 1.00 93.31 85 GLN A CA 1
ATOM 652 C C . GLN A 1 85 ? -3.331 -4.988 1.527 1.00 93.31 85 GLN A C 1
ATOM 654 O O . GLN A 1 85 ? -4.278 -4.208 1.535 1.00 93.31 85 GLN A O 1
ATOM 659 N N . ASP A 1 86 ? -3.308 -6.033 2.355 1.00 93.81 86 ASP A N 1
ATOM 660 C CA . ASP A 1 86 ? -4.365 -6.238 3.343 1.00 93.81 86 ASP A CA 1
ATOM 661 C C . ASP A 1 86 ? -4.297 -5.165 4.452 1.00 93.81 86 ASP A C 1
ATOM 663 O O . ASP A 1 86 ? -3.205 -4.828 4.929 1.00 93.81 86 ASP A O 1
ATOM 667 N N . PRO A 1 87 ? -5.445 -4.685 4.972 1.00 96.06 87 PRO A N 1
ATOM 668 C CA . PRO A 1 87 ? -5.450 -3.785 6.114 1.00 96.06 87 PRO A CA 1
ATOM 669 C C . PRO A 1 87 ? -4.883 -4.474 7.364 1.00 96.06 87 PRO A C 1
ATOM 671 O O . PRO A 1 87 ? -5.189 -5.631 7.664 1.00 96.06 87 PRO A O 1
ATOM 674 N N . SER A 1 88 ? -4.106 -3.738 8.158 1.00 96.50 88 SER A N 1
ATOM 675 C CA . SER A 1 88 ? -3.506 -4.235 9.401 1.00 96.50 88 SER A CA 1
ATOM 676 C C . SER A 1 88 ? -4.224 -3.678 10.619 1.00 96.50 88 SER A C 1
ATOM 678 O O . SER A 1 88 ? -4.379 -2.465 10.754 1.00 96.50 88 SER A O 1
ATOM 680 N N . PHE A 1 89 ? -4.562 -4.539 11.582 1.00 97.56 89 PHE A N 1
ATOM 681 C CA . PHE A 1 89 ? -4.947 -4.081 12.919 1.00 97.56 89 PHE A CA 1
ATOM 682 C C . PHE A 1 89 ? -3.810 -3.298 13.584 1.00 97.56 89 PHE A C 1
ATOM 684 O O . PHE A 1 89 ? -2.632 -3.526 13.301 1.00 97.56 89 PHE A O 1
ATOM 691 N N . ILE A 1 90 ? -4.156 -2.372 14.476 1.00 96.38 90 ILE A N 1
ATOM 692 C CA . ILE A 1 90 ? -3.190 -1.552 15.208 1.00 96.38 90 ILE A CA 1
ATOM 693 C C . ILE A 1 90 ? -3.581 -1.412 16.680 1.00 96.38 90 ILE A C 1
ATOM 695 O O . ILE A 1 90 ? -4.755 -1.280 17.025 1.00 96.38 90 ILE A O 1
ATOM 699 N N . TYR A 1 91 ? -2.572 -1.454 17.545 1.00 96.31 91 TYR A N 1
ATOM 700 C CA . TYR A 1 91 ? -2.619 -1.046 18.950 1.00 96.31 91 TYR A CA 1
ATOM 701 C C . TYR A 1 91 ? -1.188 -0.961 19.491 1.00 96.31 91 TYR A C 1
ATOM 703 O O . TYR A 1 91 ? -0.268 -1.606 18.965 1.00 96.31 91 TYR A O 1
ATOM 711 N N . GLN A 1 92 ? -0.967 -0.182 20.550 1.00 94.38 92 GLN A N 1
ATOM 712 C CA . GLN A 1 92 ? 0.351 -0.073 21.161 1.00 94.38 92 GLN A CA 1
ATOM 713 C C . GLN A 1 92 ? 0.836 -1.428 21.695 1.00 94.38 92 GLN A C 1
ATOM 715 O O . GLN A 1 92 ? 0.201 -2.061 22.535 1.00 94.38 92 GLN A O 1
ATOM 720 N N . GLY A 1 93 ? 2.019 -1.846 21.241 1.00 92.94 93 GLY A N 1
ATOM 721 C CA . GLY A 1 93 ? 2.649 -3.090 21.682 1.00 92.94 93 GLY A CA 1
ATOM 722 C C . GLY A 1 93 ? 2.300 -4.320 20.844 1.00 92.94 93 GLY A C 1
ATOM 723 O O . GLY A 1 93 ? 2.756 -5.406 21.198 1.00 92.94 93 GLY A O 1
ATOM 724 N N . CYS A 1 94 ? 1.560 -4.180 19.736 1.00 95.31 94 CYS A N 1
ATOM 725 C CA . CYS A 1 94 ? 1.468 -5.276 18.774 1.00 95.31 94 CYS A CA 1
ATOM 726 C C . CYS A 1 94 ? 2.854 -5.616 18.199 1.00 95.31 94 CYS A C 1
ATOM 728 O O . CYS A 1 94 ? 3.659 -4.730 17.898 1.00 95.31 94 CYS A O 1
ATOM 730 N N . MET A 1 95 ? 3.132 -6.909 18.040 1.00 95.69 95 MET A N 1
ATOM 731 C CA . MET A 1 95 ? 4.307 -7.374 17.311 1.00 95.69 95 MET A CA 1
ATOM 732 C C . MET A 1 95 ? 4.100 -7.128 15.817 1.00 95.69 95 MET A C 1
ATOM 734 O O . MET A 1 95 ? 3.049 -7.466 15.282 1.00 95.69 95 MET A O 1
ATOM 738 N N . LEU A 1 96 ? 5.101 -6.562 15.146 1.00 95.94 96 LEU A N 1
ATOM 739 C CA . LEU A 1 96 ? 5.032 -6.264 13.718 1.00 95.94 96 LEU A CA 1
ATOM 740 C C . LEU A 1 96 ? 5.910 -7.229 12.916 1.00 95.94 96 LEU A C 1
ATOM 742 O O . LEU A 1 96 ? 7.050 -7.493 13.305 1.00 95.94 96 LEU A O 1
ATOM 746 N N . LEU A 1 97 ? 5.403 -7.695 11.778 1.00 94.56 97 LEU A N 1
ATOM 747 C CA . LEU A 1 97 ? 6.159 -8.365 10.720 1.00 94.56 97 LEU A CA 1
ATOM 748 C C . LEU A 1 97 ? 5.906 -7.605 9.418 1.00 94.56 97 LEU A C 1
ATOM 750 O O . LEU A 1 97 ? 4.755 -7.408 9.045 1.00 94.56 97 LEU A O 1
ATOM 754 N N . ASP A 1 98 ? 6.974 -7.122 8.781 1.00 90.50 98 ASP A N 1
ATOM 755 C CA . ASP A 1 98 ? 6.901 -6.310 7.555 1.00 90.50 98 ASP A CA 1
ATOM 756 C C . ASP A 1 98 ? 5.930 -5.114 7.655 1.00 90.50 98 ASP A C 1
ATOM 758 O O . ASP A 1 98 ? 5.294 -4.706 6.694 1.00 90.50 98 ASP A O 1
ATOM 762 N N . GLY A 1 99 ? 5.825 -4.530 8.854 1.00 89.19 99 GLY A N 1
ATOM 763 C CA . GLY A 1 99 ? 4.951 -3.387 9.137 1.00 89.19 99 GLY A CA 1
ATOM 764 C C . GLY A 1 99 ? 3.523 -3.750 9.555 1.00 89.19 99 GLY A C 1
ATOM 765 O O . GLY A 1 99 ? 2.853 -2.895 10.130 1.00 89.19 99 GLY A O 1
ATOM 766 N N . SER A 1 100 ? 3.090 -4.999 9.365 1.00 94.44 100 SER A N 1
ATOM 767 C CA . SER A 1 100 ? 1.754 -5.480 9.735 1.00 94.44 100 SER A CA 1
ATOM 768 C C . SER A 1 100 ? 1.737 -6.138 11.117 1.00 94.44 100 SER A C 1
ATOM 770 O O . SER A 1 100 ? 2.684 -6.818 11.520 1.00 94.44 100 SER A O 1
ATOM 772 N N . CYS A 1 101 ? 0.660 -5.922 11.866 1.00 96.44 101 CYS A N 1
ATOM 773 C CA . CYS A 1 101 ? 0.448 -6.481 13.196 1.00 96.44 101 CYS A CA 1
ATOM 774 C C . CYS A 1 101 ? 0.158 -7.982 13.114 1.00 96.44 101 CYS A C 1
ATOM 776 O O . CYS A 1 101 ? -0.843 -8.411 12.539 1.00 96.44 101 CYS A O 1
ATOM 778 N N . ILE A 1 102 ? 1.023 -8.790 13.727 1.00 96.75 102 ILE A N 1
ATOM 779 C CA . ILE A 1 102 ? 0.873 -10.245 13.742 1.00 96.75 102 ILE A CA 1
ATOM 780 C C . ILE A 1 102 ? 0.104 -10.713 14.977 1.00 96.75 102 ILE A C 1
ATOM 782 O O . ILE A 1 102 ? 0.425 -10.345 16.106 1.00 96.75 102 ILE A O 1
ATOM 786 N N . ASN A 1 103 ? -0.878 -11.590 14.753 1.00 95.44 103 ASN A N 1
ATOM 787 C CA . ASN A 1 103 ? -1.730 -12.194 15.785 1.00 95.44 103 ASN A CA 1
ATOM 788 C C . ASN A 1 103 ? -2.352 -11.169 16.761 1.00 95.44 103 ASN A C 1
ATOM 790 O O . ASN A 1 103 ? -2.132 -11.277 17.970 1.00 95.44 103 ASN A O 1
ATOM 794 N N . PRO A 1 104 ? -3.116 -10.177 16.264 1.00 96.62 104 PRO A N 1
ATOM 795 C CA . PRO A 1 104 ? -3.790 -9.212 17.123 1.00 96.62 104 PRO A CA 1
ATOM 796 C C . PRO A 1 104 ? -4.784 -9.909 18.057 1.00 96.62 104 PRO A C 1
ATOM 798 O O . PRO A 1 104 ? -5.608 -10.711 17.615 1.00 96.62 104 PRO A O 1
ATOM 801 N N . GLU A 1 105 ? -4.743 -9.565 19.343 1.00 96.06 105 GLU A N 1
ATOM 802 C CA . GLU A 1 105 ? -5.672 -10.087 20.346 1.00 96.06 105 GLU A CA 1
ATOM 803 C C . GLU A 1 105 ? -6.295 -8.942 21.146 1.00 96.06 105 GLU A C 1
ATOM 805 O O . GLU A 1 105 ? -5.606 -8.059 21.658 1.00 96.06 105 GLU A O 1
ATOM 810 N N . TYR A 1 106 ? -7.622 -8.982 21.256 1.00 97.06 106 TYR A N 1
ATOM 811 C CA . TYR A 1 106 ? -8.423 -7.996 21.967 1.00 97.06 106 TYR A CA 1
ATOM 812 C C . TYR A 1 106 ? -9.289 -8.686 23.014 1.00 97.06 106 TYR A C 1
ATOM 814 O O . TYR A 1 106 ? -9.782 -9.796 22.805 1.00 97.06 106 TYR A O 1
ATOM 822 N N . TYR A 1 107 ? -9.526 -8.005 24.128 1.00 96.88 107 TYR A N 1
ATOM 823 C CA . TYR A 1 107 ? -10.357 -8.511 25.211 1.00 96.88 107 TYR A CA 1
ATOM 824 C C . TYR A 1 107 ? -11.274 -7.429 25.771 1.00 96.88 107 TYR A C 1
ATOM 826 O O . TYR A 1 107 ? -10.956 -6.240 25.783 1.00 96.88 107 TYR A O 1
ATOM 834 N N . ALA A 1 108 ? -12.427 -7.870 26.262 1.00 96.25 108 ALA A N 1
ATOM 835 C CA . ALA A 1 108 ? -13.407 -7.045 26.947 1.00 96.25 108 ALA A CA 1
ATOM 836 C C . ALA A 1 108 ? -14.082 -7.866 28.045 1.00 96.25 108 ALA A C 1
ATOM 838 O O . ALA A 1 108 ? -14.139 -9.095 27.977 1.00 96.25 108 ALA A O 1
ATOM 839 N N . THR A 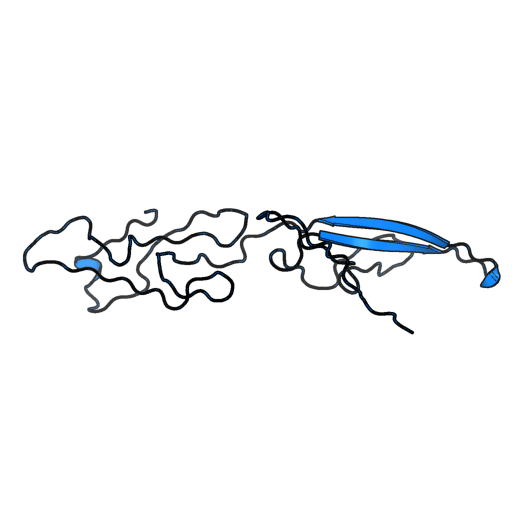1 109 ? -14.614 -7.188 29.056 1.00 94.44 109 THR A N 1
ATOM 840 C CA . THR A 1 109 ? -15.373 -7.822 30.136 1.00 94.44 109 THR A CA 1
ATOM 841 C C . THR A 1 109 ? -16.740 -7.169 30.265 1.00 94.44 109 THR A C 1
ATOM 843 O O . THR A 1 109 ? -16.894 -5.959 30.106 1.00 94.44 109 THR A O 1
ATOM 846 N N . VAL A 1 110 ? -17.755 -7.987 30.543 1.00 93.94 110 VAL A N 1
ATOM 847 C CA . VAL A 1 110 ? -19.135 -7.537 30.747 1.00 93.94 110 VAL A CA 1
ATOM 848 C C . VAL A 1 110 ? -19.649 -8.180 32.026 1.00 93.94 110 VAL A C 1
ATOM 850 O O . VAL A 1 110 ? -19.582 -9.398 32.194 1.00 93.94 110 VAL A O 1
ATOM 853 N N . SER A 1 111 ? -20.156 -7.360 32.943 1.00 93.88 111 SER A N 1
ATOM 854 C CA . SER A 1 111 ? -20.797 -7.851 34.159 1.00 93.88 111 SER A CA 1
ATOM 855 C C . SER A 1 111 ? -22.118 -8.541 33.827 1.00 93.88 111 SER A C 1
ATOM 857 O O . SER A 1 111 ? -22.939 -8.018 33.073 1.00 93.88 111 SER A O 1
ATOM 859 N N . SER A 1 112 ? -22.346 -9.707 34.428 1.00 93.38 112 SER A N 1
ATOM 860 C CA . SER A 1 112 ? -23.582 -10.469 34.240 1.00 93.38 112 SER A CA 1
ATOM 861 C C . SER A 1 112 ? -24.823 -9.629 34.558 1.00 93.38 112 SER A C 1
ATOM 863 O O . SER A 1 112 ? -24.882 -8.961 35.590 1.00 93.38 112 SER A O 1
ATOM 865 N N . GLY A 1 113 ? -25.831 -9.702 33.686 1.00 90.62 113 GLY A N 1
ATOM 866 C CA . GLY A 1 113 ? -27.106 -8.993 33.843 1.00 90.62 113 GLY A CA 1
ATOM 867 C C . GLY A 1 113 ? -27.057 -7.494 33.529 1.00 90.62 113 GLY A C 1
ATOM 868 O O . GLY A 1 113 ? -28.072 -6.820 33.687 1.00 90.62 113 GLY A O 1
ATOM 869 N N . VAL A 1 114 ? -25.913 -6.965 33.083 1.00 91.31 114 VAL A N 1
ATOM 870 C CA . VAL A 1 114 ? -25.757 -5.552 32.723 1.00 91.31 114 VAL A CA 1
ATOM 871 C C . VAL A 1 114 ? -25.794 -5.387 31.208 1.00 91.31 114 VAL A C 1
ATOM 873 O O . VAL A 1 114 ? -25.029 -6.020 30.483 1.00 91.31 114 VAL A O 1
ATOM 876 N N . LEU A 1 115 ? -26.645 -4.478 30.728 1.00 88.06 115 LEU A N 1
ATOM 877 C CA . LEU A 1 115 ? -26.599 -4.007 29.347 1.00 88.06 115 LEU A CA 1
ATOM 878 C C . LEU A 1 115 ? -25.486 -2.956 29.219 1.00 88.06 115 LEU A C 1
ATOM 880 O O . LEU A 1 115 ? -25.702 -1.781 29.502 1.00 88.06 115 LEU A O 1
ATOM 884 N N . ALA A 1 116 ? -24.283 -3.401 28.852 1.00 86.56 116 ALA A N 1
ATOM 885 C CA . ALA A 1 116 ? -23.077 -2.566 28.859 1.00 86.56 116 ALA A CA 1
ATOM 886 C C . ALA A 1 116 ? -23.030 -1.504 27.741 1.00 86.56 116 ALA A C 1
ATOM 888 O O . ALA A 1 116 ? -22.313 -0.517 27.874 1.00 86.56 116 ALA A O 1
ATOM 889 N N . GLY A 1 117 ? -23.798 -1.674 26.658 1.00 91.50 117 GLY A N 1
ATOM 890 C CA . GLY A 1 117 ? -23.723 -0.787 25.495 1.00 91.50 117 GLY A CA 1
ATOM 891 C C . GLY A 1 117 ? -22.377 -0.923 24.776 1.00 91.50 117 GLY A C 1
ATOM 892 O O . GLY A 1 117 ? -21.984 -2.032 24.421 1.00 91.50 117 GLY A O 1
ATOM 893 N N . ILE A 1 118 ? -21.675 0.196 24.562 1.00 92.31 118 ILE A N 1
ATOM 894 C CA . ILE A 1 118 ? -20.345 0.202 23.933 1.00 92.31 118 ILE A CA 1
ATOM 895 C C . ILE A 1 118 ? -19.333 -0.440 24.885 1.00 92.31 118 ILE A C 1
ATOM 897 O O . ILE A 1 118 ? -19.137 0.024 26.008 1.00 92.31 118 ILE A O 1
ATOM 901 N N . LEU A 1 119 ? -18.670 -1.497 24.418 1.00 94.50 119 LEU A N 1
ATOM 902 C CA . LEU A 1 119 ? -17.691 -2.229 25.213 1.00 94.50 119 LEU A CA 1
ATOM 903 C C . LEU A 1 119 ? -16.351 -1.492 25.269 1.00 94.50 119 LEU A C 1
ATOM 905 O O . LEU A 1 119 ? -15.837 -1.024 24.254 1.00 94.50 119 LEU A O 1
ATOM 909 N N . ALA A 1 120 ? -15.756 -1.444 26.462 1.00 94.12 120 ALA A N 1
ATOM 910 C CA . ALA A 1 120 ? -14.370 -1.031 26.629 1.00 94.12 120 ALA A CA 1
ATOM 911 C C . ALA A 1 120 ? -13.453 -2.189 26.210 1.00 94.12 120 ALA A C 1
ATOM 913 O O . ALA A 1 120 ? -13.350 -3.194 26.917 1.00 94.12 120 ALA A O 1
ATOM 914 N N . ILE A 1 121 ? -12.826 -2.045 25.043 1.00 96.38 121 ILE A N 1
ATOM 915 C CA . ILE A 1 121 ? -11.878 -3.019 24.503 1.00 96.38 121 ILE A CA 1
ATOM 916 C C . ILE A 1 121 ? -10.463 -2.674 24.967 1.00 96.38 121 ILE A C 1
ATOM 918 O O . ILE A 1 121 ? -10.090 -1.504 25.054 1.00 96.38 121 ILE A O 1
ATOM 922 N N . SER A 1 122 ? -9.685 -3.707 25.258 1.00 96.69 122 SER A N 1
ATOM 923 C CA . SER A 1 122 ? -8.280 -3.631 25.632 1.00 96.69 122 SER A CA 1
ATOM 924 C C . SER A 1 122 ? -7.458 -4.530 24.694 1.00 96.69 122 SER A C 1
ATOM 926 O O . SER A 1 122 ? -7.988 -5.554 24.253 1.00 96.69 122 SER A O 1
ATOM 928 N N . PRO A 1 123 ? -6.194 -4.196 24.368 1.00 96.00 123 PRO A N 1
ATOM 929 C CA . PRO A 1 123 ? -5.377 -3.090 24.901 1.00 96.00 123 PRO A CA 1
ATOM 930 C C . PRO A 1 123 ? -5.844 -1.689 24.486 1.00 96.00 123 PRO A C 1
ATOM 932 O O . PRO A 1 123 ? -5.685 -0.741 25.249 1.00 96.00 123 PRO A O 1
ATOM 935 N N . GLU A 1 124 ? -6.477 -1.572 23.322 1.00 95.75 124 GLU A N 1
ATOM 936 C CA . GLU A 1 124 ? -7.060 -0.337 22.795 1.00 95.75 124 GLU A CA 1
ATOM 937 C C . GLU A 1 124 ? -8.367 -0.651 22.053 1.00 95.75 124 GLU A C 1
ATOM 939 O O . GLU A 1 124 ? -8.760 -1.815 21.921 1.00 95.75 124 GLU A O 1
ATOM 944 N N . LYS A 1 125 ? -9.044 0.386 21.542 1.00 95.25 125 LYS A N 1
ATOM 945 C CA . LYS A 1 125 ? -10.160 0.189 20.609 1.00 95.25 125 LYS A CA 1
ATOM 946 C C . LYS A 1 125 ? -9.694 -0.585 19.372 1.00 95.25 125 LYS A C 1
ATOM 948 O O . LYS A 1 125 ? -8.579 -0.391 18.897 1.00 95.25 125 LYS A O 1
ATOM 953 N N . ILE A 1 126 ? -10.576 -1.427 18.837 1.00 96.75 126 ILE A N 1
ATOM 954 C CA . ILE A 1 126 ? -10.316 -2.156 17.595 1.00 96.75 126 ILE A CA 1
ATOM 955 C C . ILE A 1 126 ? -10.198 -1.136 16.471 1.00 96.75 126 ILE A C 1
ATOM 957 O O . ILE A 1 126 ? -11.120 -0.362 16.233 1.00 96.75 126 ILE A O 1
ATOM 961 N N . GLN A 1 127 ? -9.049 -1.119 15.811 1.00 95.81 127 GLN A N 1
ATOM 962 C CA . GLN A 1 127 ? -8.795 -0.280 14.653 1.00 95.81 127 GLN A CA 1
ATOM 963 C C . GLN A 1 127 ? -7.860 -1.018 13.712 1.00 95.81 127 GLN A C 1
ATOM 965 O O . GLN A 1 127 ? -6.949 -1.715 14.159 1.00 95.81 127 GLN A O 1
ATOM 970 N N . ALA A 1 128 ? -8.073 -0.821 12.422 1.00 96.50 128 ALA A N 1
ATOM 971 C CA . ALA A 1 128 ? -7.152 -1.208 11.379 1.00 96.50 128 ALA A CA 1
ATOM 972 C C . ALA A 1 128 ? -6.789 0.006 10.522 1.00 96.50 128 ALA A C 1
ATOM 974 O O . ALA A 1 128 ? -7.476 1.033 10.544 1.00 96.50 128 ALA A O 1
ATOM 975 N N . VAL A 1 129 ? -5.683 -0.116 9.806 1.00 94.75 129 VAL A N 1
ATOM 976 C CA . VAL A 1 129 ? -5.203 0.854 8.826 1.00 94.75 129 VAL A CA 1
ATOM 977 C C . VAL A 1 129 ? -5.025 0.147 7.498 1.00 94.75 129 VAL A C 1
ATOM 979 O O . VAL A 1 129 ? -4.611 -1.010 7.469 1.00 94.75 129 VAL A O 1
ATOM 982 N N . ASP A 1 130 ? -5.366 0.850 6.427 1.00 95.25 130 ASP A N 1
ATOM 983 C CA . ASP A 1 130 ? -4.997 0.437 5.088 1.00 95.25 130 ASP A CA 1
ATOM 984 C C . ASP A 1 130 ? -3.473 0.533 4.973 1.00 95.25 130 ASP A C 1
ATOM 986 O O . ASP A 1 130 ? -2.865 1.479 5.493 1.00 95.25 130 ASP A O 1
ATOM 990 N N . MET A 1 131 ? -2.868 -0.497 4.396 1.00 93.00 131 MET A N 1
ATOM 991 C CA . MET A 1 131 ? -1.417 -0.615 4.294 1.00 93.00 131 MET A CA 1
ATOM 992 C C . MET A 1 131 ? -0.890 -0.060 2.969 1.00 93.00 131 MET A C 1
ATOM 994 O O . MET A 1 131 ? 0.308 0.218 2.882 1.00 93.00 131 MET A O 1
ATOM 998 N N . ASP A 1 132 ? -1.779 0.187 2.008 1.00 92.56 132 ASP A N 1
ATOM 999 C CA . ASP A 1 132 ? -1.481 0.889 0.766 1.00 92.56 132 ASP A CA 1
ATOM 1000 C C . ASP A 1 132 ? -1.352 2.404 0.988 1.00 92.56 132 ASP A C 1
ATOM 1002 O O . ASP A 1 132 ? -1.752 2.978 2.011 1.00 92.56 132 ASP A O 1
ATOM 1006 N N . SER A 1 133 ? -0.814 3.122 -0.001 1.00 90.44 133 SER A N 1
ATOM 1007 C CA . SER A 1 133 ? -0.802 4.593 0.027 1.00 90.44 133 SER A CA 1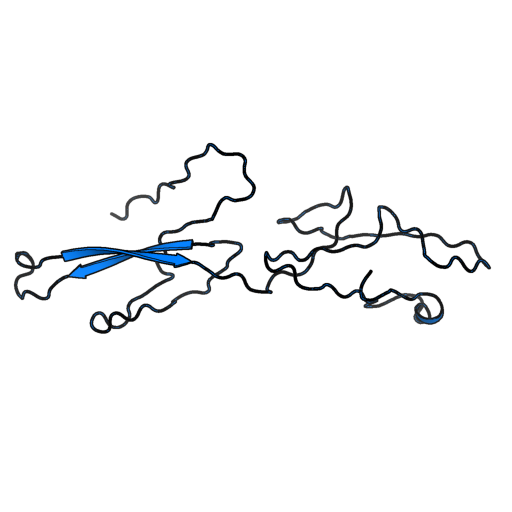
ATOM 1008 C C . SER A 1 133 ? -2.136 5.219 -0.402 1.00 90.44 133 SER A C 1
ATOM 1010 O O . SER A 1 133 ? -2.294 6.446 -0.345 1.00 90.44 133 SER A O 1
ATOM 1012 N N . ILE A 1 134 ? -3.100 4.394 -0.823 1.00 89.06 134 ILE A N 1
ATOM 1013 C CA . ILE A 1 134 ? -4.386 4.809 -1.399 1.00 89.06 134 ILE A CA 1
ATOM 1014 C C . ILE A 1 134 ? -5.472 5.047 -0.332 1.00 89.06 134 ILE A C 1
ATOM 1016 O O . ILE A 1 134 ? -6.441 5.760 -0.611 1.00 89.06 134 ILE A O 1
ATOM 1020 N N . ASN A 1 135 ? -5.252 4.628 0.917 1.00 86.88 135 ASN A N 1
ATOM 1021 C CA . ASN A 1 135 ? -6.129 4.862 2.071 1.00 86.88 135 ASN A CA 1
ATOM 1022 C C . ASN A 1 135 ? -7.593 4.484 1.788 1.00 86.88 135 ASN A C 1
ATOM 1024 O O . ASN A 1 135 ? -8.520 5.297 1.940 1.00 86.88 135 ASN A O 1
ATOM 1028 N N . SER A 1 136 ? -7.776 3.245 1.346 1.00 93.25 136 SER A N 1
ATOM 1029 C CA . SER A 1 136 ? -9.056 2.610 1.065 1.00 93.25 136 SER A CA 1
ATOM 1030 C C . SER A 1 136 ? -9.932 2.502 2.329 1.00 93.25 136 SER A C 1
ATOM 1032 O O . SER A 1 136 ? -9.429 2.320 3.443 1.00 93.25 136 SER A O 1
ATOM 1034 N N . PRO A 1 137 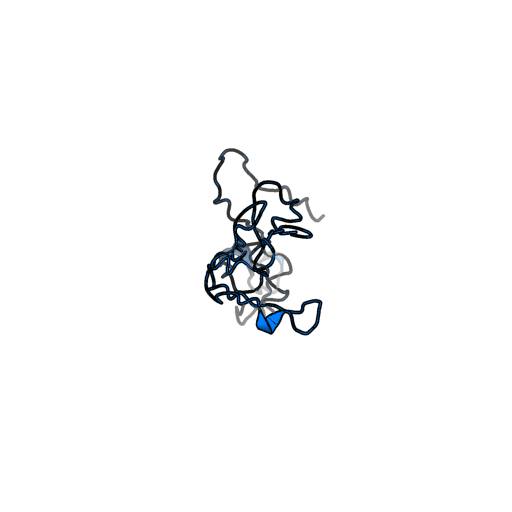? -11.273 2.628 2.217 1.00 93.44 137 PRO A N 1
ATOM 1035 C CA . PRO A 1 137 ? -12.172 2.472 3.360 1.00 93.44 137 PRO A CA 1
ATOM 1036 C C . PRO A 1 137 ? -12.157 1.049 3.932 1.00 93.44 137 PRO A C 1
ATOM 1038 O O . PRO A 1 137 ? -12.341 0.077 3.204 1.00 93.44 137 PRO A O 1
ATOM 1041 N N . ILE A 1 138 ? -12.051 0.936 5.256 1.00 95.31 138 ILE A N 1
ATOM 1042 C CA . ILE A 1 138 ? -12.065 -0.348 5.969 1.00 95.31 138 ILE A CA 1
ATOM 1043 C C . ILE A 1 138 ? -13.466 -0.649 6.495 1.00 95.31 138 ILE A C 1
ATOM 1045 O O . ILE A 1 138 ? -14.125 0.233 7.050 1.00 95.31 138 ILE A O 1
ATOM 1049 N N . MET A 1 139 ? -13.886 -1.913 6.374 1.00 96.44 139 MET A N 1
ATOM 1050 C CA . MET A 1 139 ? -15.149 -2.406 6.915 1.00 96.44 139 MET A CA 1
ATOM 1051 C C . MET A 1 139 ? -14.939 -3.527 7.942 1.00 96.44 139 MET A C 1
ATOM 1053 O O . MET A 1 139 ? -14.298 -4.536 7.652 1.00 96.44 139 MET A O 1
ATOM 1057 N N . TYR A 1 140 ? -15.537 -3.393 9.125 1.00 97.62 140 TYR A N 1
ATOM 1058 C CA . TYR A 1 140 ? -15.444 -4.376 10.206 1.00 97.62 140 TYR A CA 1
ATOM 1059 C C . TYR A 1 140 ? -16.627 -5.350 10.214 1.00 97.62 140 TYR A C 1
ATOM 1061 O O . TYR A 1 140 ? -17.774 -4.986 9.958 1.00 97.62 140 TYR A O 1
ATOM 1069 N N . SER A 1 141 ? -16.362 -6.615 10.543 1.00 97.12 141 SER A N 1
ATOM 1070 C CA . SER A 1 141 ? -17.404 -7.624 10.748 1.00 97.12 141 SER A CA 1
ATOM 1071 C C . SER A 1 141 ? -16.900 -8.787 11.602 1.00 97.12 141 SER A C 1
ATOM 1073 O O . SER A 1 141 ? -15.699 -9.031 11.705 1.00 97.12 141 SER A O 1
ATOM 1075 N N . PHE A 1 142 ? -17.821 -9.540 12.207 1.00 97.19 142 PHE A N 1
ATOM 1076 C CA . PHE A 1 142 ? -17.470 -10.798 12.860 1.00 97.19 142 PHE A CA 1
ATOM 1077 C C . PHE A 1 142 ? -17.424 -11.941 11.851 1.00 97.19 142 PHE A C 1
ATOM 1079 O O . PHE A 1 142 ? -18.476 -12.376 11.365 1.00 97.19 142 PHE A O 1
ATOM 1086 N N . LEU A 1 143 ? -16.231 -12.495 11.636 1.00 96.19 143 LEU A N 1
ATOM 1087 C CA . LEU A 1 143 ? -16.041 -13.695 10.821 1.00 96.19 143 LEU A CA 1
ATOM 1088 C C . LEU A 1 143 ? -16.717 -14.927 11.449 1.00 96.19 143 LEU A C 1
ATOM 1090 O O . LEU A 1 143 ? -17.454 -15.648 10.780 1.00 96.19 143 LEU A O 1
ATOM 1094 N N . SER A 1 144 ? -16.501 -15.148 12.747 1.00 96.75 144 SER A N 1
ATOM 1095 C CA . SER A 1 144 ? -17.063 -16.269 13.511 1.00 96.75 144 SER A CA 1
ATOM 1096 C C . SER A 1 144 ? -17.070 -15.966 15.010 1.00 96.75 144 SER A C 1
ATOM 1098 O O . SER A 1 144 ? -16.375 -15.053 15.449 1.00 96.75 144 SER A O 1
ATOM 1100 N N . GLY A 1 145 ? -17.807 -16.746 15.802 1.00 96.38 145 GLY A N 1
ATOM 1101 C CA . GLY A 1 145 ? -17.827 -16.601 17.256 1.00 96.38 145 GLY A CA 1
ATOM 1102 C C . GLY A 1 145 ? -18.350 -17.844 17.969 1.00 96.38 145 GLY A C 1
ATOM 1103 O O . GLY A 1 145 ? -19.055 -18.669 17.382 1.00 96.38 145 GLY A O 1
ATOM 1104 N N . VAL A 1 146 ? -17.973 -17.976 19.240 1.00 97.00 146 VAL A N 1
ATOM 1105 C CA . VAL A 1 146 ? -18.390 -19.060 20.135 1.00 97.00 146 VAL A CA 1
ATOM 1106 C C . VAL A 1 146 ? -18.890 -18.440 21.445 1.00 97.00 146 VAL A C 1
ATOM 1108 O O . VAL A 1 146 ? -18.189 -17.594 22.001 1.00 97.00 146 VAL A O 1
ATOM 1111 N N . PRO A 1 147 ? -20.062 -18.853 21.967 1.00 97.25 147 PRO A N 1
ATOM 1112 C CA . PRO A 1 147 ? -21.005 -19.821 21.391 1.00 97.25 147 PRO A CA 1
ATOM 1113 C C . PRO A 1 147 ? -21.640 -19.316 20.085 1.00 97.25 147 PRO A C 1
ATOM 1115 O O . PRO A 1 147 ? -21.568 -18.133 19.773 1.00 97.25 147 PRO A O 1
ATOM 1118 N N . SER A 1 148 ? -22.286 -20.197 19.316 1.00 96.88 148 SER A N 1
ATOM 1119 C CA . SER A 1 148 ? -22.875 -19.835 18.013 1.00 96.88 148 SER A CA 1
ATOM 1120 C C . SER A 1 148 ? -23.946 -18.738 18.098 1.00 96.88 148 SER A C 1
ATOM 1122 O O . SER A 1 148 ? -24.197 -18.058 17.109 1.00 96.88 148 SER A O 1
ATOM 1124 N N . SER A 1 149 ? -24.547 -18.540 19.275 1.00 96.56 149 SER A N 1
ATOM 1125 C CA . SER A 1 149 ? -25.516 -17.480 19.582 1.00 96.56 149 SER A CA 1
ATOM 1126 C C . SER A 1 149 ? -24.879 -16.121 19.903 1.00 96.56 149 SER A C 1
ATOM 1128 O O . SER A 1 149 ? -25.572 -15.209 20.334 1.00 96.56 149 SER A O 1
ATOM 1130 N N . TYR A 1 150 ? -23.564 -15.944 19.735 1.00 96.56 150 TYR A N 1
ATOM 1131 C CA . TYR A 1 150 ? -22.885 -14.687 20.083 1.00 96.56 150 TYR A CA 1
ATOM 1132 C C . TYR A 1 150 ? -23.502 -13.448 19.403 1.00 96.56 150 TYR A C 1
ATOM 1134 O O . TYR A 1 150 ? -23.538 -12.375 20.002 1.00 96.56 150 TYR A O 1
ATOM 1142 N N . ARG A 1 151 ? -24.039 -13.600 18.184 1.00 96.19 151 ARG A N 1
ATOM 1143 C CA . ARG A 1 151 ? -24.697 -12.515 17.434 1.00 96.19 151 ARG A CA 1
ATOM 1144 C C . ARG A 1 151 ? -26.014 -12.039 18.051 1.00 96.19 151 ARG A C 1
ATOM 1146 O O . ARG A 1 151 ? -26.473 -10.963 17.695 1.00 96.19 151 ARG A O 1
ATOM 1153 N N . ASP A 1 152 ? -26.588 -12.789 18.990 1.00 95.38 152 ASP A N 1
ATOM 1154 C CA . ASP A 1 152 ? -27.772 -12.352 19.738 1.00 95.38 152 ASP A CA 1
ATOM 1155 C C . ASP A 1 152 ? -27.422 -11.280 20.787 1.00 95.38 152 ASP A C 1
ATOM 1157 O O . ASP A 1 152 ? -28.307 -10.601 21.307 1.00 95.38 152 ASP A O 1
ATOM 1161 N N . TYR A 1 153 ? -26.131 -11.129 21.111 1.00 93.69 153 TYR A N 1
ATOM 1162 C CA . TYR A 1 153 ? -25.642 -10.260 22.186 1.00 93.69 153 TYR A CA 1
ATOM 1163 C C . TYR A 1 153 ? -24.661 -9.189 21.712 1.00 93.69 153 TYR A C 1
ATOM 1165 O O . TYR A 1 153 ? -24.565 -8.137 22.344 1.00 93.69 153 TYR A O 1
ATOM 1173 N N . PHE A 1 154 ? -23.915 -9.456 20.639 1.00 94.94 154 PHE A N 1
ATOM 1174 C CA . PHE A 1 154 ? -22.842 -8.587 20.171 1.00 94.94 154 PHE A CA 1
ATOM 1175 C C . PHE A 1 154 ? -23.062 -8.144 18.729 1.00 94.94 154 PHE A C 1
ATOM 1177 O O . PHE A 1 154 ? -23.314 -8.954 17.838 1.00 94.94 154 PHE A O 1
ATOM 1184 N N . GLU A 1 155 ? -22.858 -6.851 18.507 1.00 95.00 155 GLU A N 1
ATOM 1185 C CA . GLU A 1 155 ? -22.830 -6.209 17.199 1.00 95.00 155 GLU A CA 1
ATOM 1186 C C . GLU A 1 155 ? -21.519 -5.426 17.063 1.00 95.00 155 GLU A C 1
ATOM 1188 O O . GLU A 1 155 ? -20.957 -4.957 18.055 1.00 95.00 155 GLU A O 1
ATOM 1193 N N . ILE A 1 156 ? -21.028 -5.304 15.832 1.00 96.06 156 ILE A N 1
ATOM 1194 C CA . ILE A 1 156 ? -19.905 -4.438 15.485 1.00 96.06 156 ILE A CA 1
ATOM 1195 C C . ILE A 1 156 ? -20.374 -3.444 14.432 1.00 96.06 156 ILE A C 1
ATOM 1197 O O . ILE A 1 156 ? -21.040 -3.824 13.467 1.00 96.06 156 ILE A O 1
ATOM 1201 N N . ASN A 1 157 ? -20.046 -2.169 14.627 1.00 95.38 157 ASN A N 1
ATOM 1202 C CA . ASN A 1 157 ? -20.321 -1.166 13.614 1.00 95.38 157 ASN A CA 1
ATOM 1203 C C . ASN A 1 157 ? -19.354 -1.389 12.442 1.00 95.38 157 ASN A C 1
ATOM 1205 O O . ASN A 1 157 ? -18.145 -1.433 12.663 1.00 95.38 157 ASN A O 1
ATOM 1209 N N . PRO A 1 158 ? -19.843 -1.504 11.197 1.00 96.56 158 PRO A N 1
ATOM 1210 C CA . PRO A 1 158 ? -18.974 -1.768 10.060 1.00 96.56 158 PRO A CA 1
ATOM 1211 C C . PRO A 1 158 ? -17.953 -0.660 9.790 1.00 96.56 158 PRO A C 1
ATOM 1213 O O . PRO A 1 158 ? -16.971 -0.933 9.120 1.00 96.56 158 PRO A O 1
ATOM 1216 N N . ASN A 1 159 ? -18.136 0.560 10.301 1.00 94.38 159 ASN A N 1
ATOM 1217 C CA . ASN A 1 159 ? -17.290 1.710 9.968 1.00 94.38 159 ASN A CA 1
ATOM 1218 C C . ASN A 1 159 ? -16.479 2.270 11.150 1.00 94.38 159 ASN A C 1
ATOM 1220 O O . ASN A 1 159 ? -15.741 3.237 10.952 1.00 94.38 159 ASN A O 1
ATOM 1224 N N . THR A 1 160 ? -16.647 1.755 12.375 1.00 85.62 160 THR A N 1
ATOM 1225 C CA . THR A 1 160 ? -16.024 2.336 13.583 1.00 85.62 160 THR A CA 1
ATOM 1226 C C . THR A 1 160 ? -15.644 1.308 14.623 1.00 85.62 160 THR A C 1
ATOM 1228 O O . THR A 1 160 ? -16.516 0.456 14.913 1.00 85.62 160 THR A O 1
#

Secondary structure (DSSP, 8-state):
---------------S----EE--TTTEE-SSTTT---EE-S---TTT-SEEEEEEEEE---SSGGG--EEEEEEEEEPPP-S-SPPEE--TT--EETTEEPS---B----TT----S---BSS---EE-SSTT-PPP-------SSGGGGGT----TT-

Organism: NCBI:txid36148

Foldseek 3Di:
DPDDPDDPDPDDDDDPDDAAEEACVQQWDDPDLVPPDIDGRDDDDCLHHQKHWYKDKDWDDPVDPVPIDIDIDTDIDGDDWDQDDDWAKDDPPFDDDPRHGPPDDKDFDDDPPDPPDDTQIPPHPTDTFRPTPVGDQFFDDDPADPPNCVVVRDDDHGRD

Sequence (160 aa):
VPGDGQGLGTDQGVGRNRINVADGAGFFAINLPHQGQVTVNRSLDYERTQRYLVTVVATDRARNHSERFSTTTTLTVNIRDDDDQDPSFIYQGCMLLDGSCINPEYYATVSSGVLAGILAISPEKIQAVDMDSINSPIMYSFLSGVPSSYRDYFEINPNT

InterPro domains:
  IPR002126 Cadherin-like [PF00028] (25-79)
  IPR002126 Cadherin-like [PR00205] (34-60)
  IPR002126 Cadherin-like [PR00205] (71-88)
  IPR002126 Cadherin-like [PS50268] (22-89)
  IPR002126 Cadherin-like [SM00112] (5-87)
  IPR015919 Cadherin-like superfamily [SSF49313] (10-92)
  IPR015919 Cadherin-like superfamily [SSF49313] (103-160)
  IPR050971 Cadherin domain-containing protein [PTHR24025] (26-160)

Radius of gyration: 26.39 Å; chains: 1; bounding box: 61×32×77 Å

pLDDT: mean 88.77, std 16.01, range [31.25, 97.62]